Protein AF-A0AAV3HEE7-F1 (afdb_monomer_lite)

Organism: NCBI:txid1005554

pLDDT: mean 83.48, std 8.98, range [61.81, 94.62]

Secondary structure (DSSP, 8-state):
-HHHHHHHHHHHHHHHHHTS---------EEEEEEEEEE--STTPPEEEEEEEEEE-

Sequence (57 aa):
MRKLYAAILSAAICLAVSGAPAWASEQQATLSAGYLHARTSAPGSDNLNGINVKYRY

Foldseek 3Di:
DVVVVVVVVVVVVVVVVVPDDPDPPPPPKDKDKDWDWDDDPDPPDDIDIDMDIDIDD

Radius of gyration: 28.49 Å; chains: 1; bounding box: 57×14×75 Å

Structure (mmCIF, N/CA/C/O backbone):
data_AF-A0AAV3HEE7-F1
#
_entry.id   AF-A0AAV3HEE7-F1
#
loop_
_atom_site.group_PDB
_atom_site.id
_atom_site.type_symbol
_atom_site.label_atom_id
_atom_site.label_alt_id
_atom_site.label_comp_id
_atom_site.label_asym_id
_atom_site.label_entity_id
_atom_site.label_seq_id
_atom_site.pdbx_PDB_ins_code
_atom_site.Cartn_x
_atom_site.Cartn_y
_atom_site.Cartn_z
_atom_site.occupancy
_atom_site.B_iso_or_equiv
_atom_site.auth_seq_id
_atom_site.auth_comp_id
_atom_site.auth_asym_id
_atom_site.auth_atom_id
_atom_site.pdbx_PDB_model_num
ATOM 1 N N . MET A 1 1 ? -28.252 2.196 44.078 1.00 70.69 1 MET A N 1
ATOM 2 C CA . MET A 1 1 ? -27.087 1.278 44.041 1.00 70.69 1 MET A CA 1
ATOM 3 C C . MET A 1 1 ? -26.871 0.587 42.686 1.00 70.69 1 MET A C 1
ATOM 5 O O . MET A 1 1 ? -25.770 0.683 42.172 1.00 70.69 1 MET A O 1
ATOM 9 N N . ARG A 1 2 ? -27.877 -0.041 42.045 1.00 77.44 2 ARG A N 1
ATOM 10 C CA . ARG A 1 2 ? -27.699 -0.747 40.745 1.00 77.44 2 ARG A CA 1
ATOM 11 C C . ARG A 1 2 ? -27.251 0.135 39.563 1.00 77.44 2 ARG A C 1
ATOM 13 O O . ARG A 1 2 ? -26.418 -0.282 38.772 1.00 77.44 2 ARG A O 1
ATOM 20 N N . LYS A 1 3 ? -27.767 1.3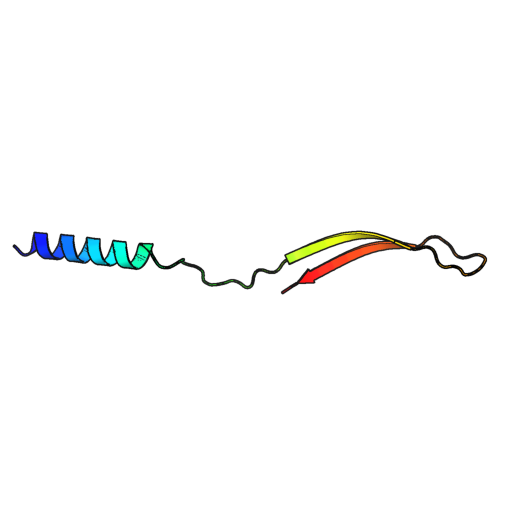67 39.469 1.00 80.62 3 LYS A N 1
ATOM 21 C CA . LYS A 1 3 ? -27.442 2.311 38.379 1.00 80.62 3 LYS A CA 1
ATOM 22 C C . LYS A 1 3 ? -25.977 2.777 38.398 1.00 80.62 3 LYS A C 1
ATOM 24 O O . LYS A 1 3 ? -25.391 2.978 37.345 1.00 80.62 3 LYS A O 1
ATOM 29 N N . LEU A 1 4 ? -25.390 2.899 39.593 1.00 88.12 4 LEU A N 1
ATOM 30 C CA . LEU A 1 4 ? -23.995 3.308 39.773 1.00 88.12 4 LEU A CA 1
ATOM 31 C C . LEU A 1 4 ? -23.030 2.205 39.320 1.00 88.12 4 LEU A C 1
ATOM 33 O O . LEU A 1 4 ? -22.087 2.478 38.591 1.00 88.12 4 LEU A O 1
ATOM 37 N N . TYR A 1 5 ? -23.320 0.954 39.685 1.00 87.00 5 TYR A N 1
ATOM 38 C CA . TYR A 1 5 ? -22.542 -0.203 39.237 1.00 87.00 5 TYR A CA 1
ATOM 39 C C . TYR A 1 5 ? -22.524 -0.336 37.710 1.00 87.00 5 TYR A C 1
ATOM 41 O O . TYR A 1 5 ? -21.465 -0.557 37.133 1.00 87.00 5 TYR A O 1
ATOM 49 N N . ALA A 1 6 ? -23.672 -0.145 37.053 1.00 89.75 6 ALA A N 1
ATOM 50 C CA . ALA A 1 6 ? -23.760 -0.184 35.594 1.00 89.75 6 ALA A CA 1
ATOM 51 C C . ALA A 1 6 ? -22.919 0.920 34.925 1.00 89.75 6 ALA A C 1
ATOM 53 O O . ALA A 1 6 ? -22.229 0.653 33.946 1.00 89.75 6 ALA A O 1
ATOM 54 N N . ALA A 1 7 ? -22.931 2.138 35.479 1.00 91.94 7 ALA A N 1
ATOM 55 C CA . ALA A 1 7 ? -22.136 3.251 34.963 1.00 91.94 7 ALA A CA 1
ATOM 56 C C . ALA A 1 7 ? 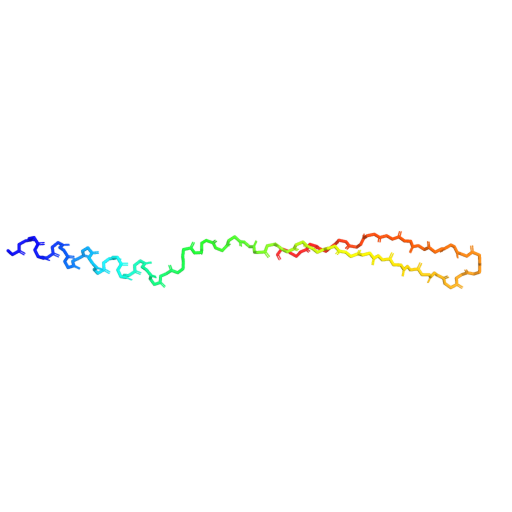-20.625 3.003 35.107 1.00 91.94 7 ALA A C 1
ATOM 58 O O . ALA A 1 7 ? -19.873 3.226 34.162 1.00 91.94 7 ALA A O 1
ATOM 59 N N . ILE A 1 8 ? -20.188 2.486 36.260 1.00 92.69 8 ILE A N 1
ATOM 60 C CA . ILE A 1 8 ? -18.778 2.149 36.512 1.00 92.69 8 ILE A CA 1
ATOM 61 C C . ILE A 1 8 ? -18.316 1.030 35.575 1.00 92.69 8 ILE A C 1
ATOM 63 O O . ILE A 1 8 ? -17.249 1.135 34.976 1.00 92.69 8 ILE A O 1
ATOM 67 N N . LEU A 1 9 ? -19.130 -0.015 35.404 1.00 91.38 9 LEU A N 1
ATOM 68 C CA . LEU A 1 9 ? -18.812 -1.128 34.512 1.00 91.38 9 LEU A CA 1
ATOM 69 C C . LEU A 1 9 ? -18.713 -0.663 33.052 1.00 91.38 9 LEU A C 1
ATOM 71 O O . LEU A 1 9 ? -17.763 -1.012 32.359 1.00 91.38 9 LEU A O 1
ATOM 75 N N . SER A 1 10 ? -19.647 0.181 32.604 1.00 92.00 10 SER A N 1
ATOM 76 C CA . SER A 1 10 ? -19.617 0.764 31.260 1.00 92.00 10 SER A CA 1
ATOM 77 C C . SER A 1 10 ? -18.368 1.617 31.039 1.00 92.00 10 SER A C 1
ATOM 79 O O . SER A 1 10 ? -17.718 1.482 30.007 1.00 92.00 10 SER A O 1
ATOM 81 N N . ALA A 1 11 ? -18.008 2.470 32.001 1.00 91.50 11 ALA A N 1
ATOM 82 C CA . ALA A 1 11 ? -16.815 3.307 31.908 1.00 91.50 11 ALA A CA 1
ATOM 83 C C . ALA A 1 11 ? -15.524 2.470 31.887 1.00 91.50 11 ALA A C 1
ATOM 85 O O . ALA A 1 11 ? -14.624 2.755 31.100 1.00 91.50 11 ALA A O 1
ATOM 86 N N . ALA A 1 12 ? -15.452 1.408 32.696 1.00 91.38 12 ALA A N 1
ATOM 87 C CA . ALA A 1 12 ? -14.319 0.485 32.715 1.00 91.38 12 ALA A CA 1
ATOM 88 C C . ALA A 1 12 ? -14.143 -0.251 31.374 1.00 91.38 12 ALA A C 1
ATOM 90 O O . ALA A 1 12 ? -13.020 -0.382 30.889 1.00 91.38 12 ALA A O 1
ATOM 91 N N . ILE A 1 13 ? -15.243 -0.673 30.742 1.00 89.81 13 ILE A N 1
ATOM 92 C CA . ILE A 1 13 ? -15.220 -1.302 29.412 1.00 89.81 13 ILE A CA 1
ATOM 93 C C . ILE A 1 13 ? -14.748 -0.302 28.348 1.00 89.81 13 ILE A C 1
ATOM 95 O O . ILE A 1 13 ? -13.880 -0.636 27.543 1.00 89.81 13 ILE A O 1
ATOM 99 N N . CYS A 1 14 ? -15.258 0.935 28.367 1.00 88.25 14 CYS A N 1
ATOM 100 C CA . CYS A 1 14 ? -14.825 1.982 27.437 1.00 88.25 14 CYS A CA 1
ATOM 101 C C . CYS A 1 14 ? -13.325 2.295 27.572 1.00 88.25 14 CYS A C 1
ATOM 103 O O . CYS A 1 14 ? -12.636 2.437 26.563 1.00 88.25 14 CYS A O 1
ATOM 105 N N . LEU A 1 15 ? -12.806 2.354 28.804 1.00 85.25 15 LEU A N 1
ATOM 106 C CA . LEU A 1 15 ? -11.376 2.548 29.064 1.00 85.25 15 LEU A CA 1
ATOM 107 C C . LEU A 1 15 ? -10.537 1.383 28.519 1.00 85.25 15 LEU A C 1
ATOM 109 O O . LEU A 1 15 ? -9.537 1.625 27.844 1.00 85.25 15 LEU A O 1
ATOM 113 N N . ALA A 1 16 ? -10.967 0.138 28.738 1.00 83.00 16 ALA A N 1
ATOM 114 C CA . ALA A 1 16 ? -10.265 -1.050 28.247 1.00 83.00 16 ALA A CA 1
ATOM 115 C C . ALA A 1 16 ? -10.221 -1.127 26.708 1.00 83.00 16 ALA A C 1
ATOM 117 O O . ALA A 1 16 ? -9.202 -1.512 26.141 1.00 83.00 16 ALA A O 1
ATOM 118 N N . VAL A 1 17 ? -11.297 -0.716 26.029 1.00 78.62 17 VAL A N 1
ATOM 119 C CA . VAL A 1 17 ? -11.376 -0.683 24.557 1.00 78.62 17 VAL A CA 1
ATOM 120 C C . VAL A 1 17 ? -10.551 0.459 23.957 1.00 78.62 17 VAL A C 1
ATOM 122 O O . VAL A 1 17 ? -9.992 0.302 22.876 1.00 78.62 17 VAL A O 1
ATOM 125 N N . SER A 1 18 ? -10.415 1.588 24.658 1.00 78.69 18 SER A N 1
ATOM 126 C CA . SER A 1 18 ? -9.669 2.753 24.153 1.00 78.69 18 SER A CA 1
ATOM 127 C C . SER A 1 18 ? -8.146 2.559 24.072 1.00 78.69 18 SER A C 1
ATOM 129 O O . SER A 1 18 ? -7.473 3.328 23.391 1.00 78.69 18 SER A O 1
ATOM 131 N N . GLY A 1 19 ? -7.601 1.543 24.754 1.00 70.50 19 GLY A N 1
ATOM 132 C CA . GLY A 1 19 ? -6.163 1.251 24.789 1.00 70.50 19 GLY A CA 1
ATOM 133 C C . GLY A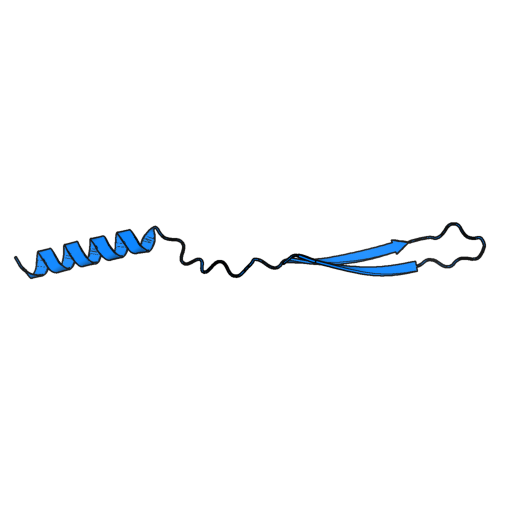 1 19 ? -5.676 0.257 23.730 1.00 70.50 19 GLY A C 1
ATOM 134 O O . GLY A 1 19 ? -4.469 0.123 23.539 1.00 70.50 19 GLY A O 1
ATOM 135 N N . ALA A 1 20 ? -6.583 -0.441 23.042 1.00 70.50 20 ALA A N 1
ATOM 136 C CA . ALA A 1 20 ? -6.219 -1.349 21.962 1.00 70.50 20 ALA A CA 1
ATOM 137 C C . ALA A 1 20 ? -6.273 -0.590 20.628 1.00 70.50 20 ALA A C 1
ATOM 139 O O . ALA A 1 20 ? -7.342 -0.090 20.268 1.00 70.50 20 ALA A O 1
ATOM 140 N N . PRO A 1 21 ? -5.172 -0.491 19.860 1.00 62.28 21 PRO A N 1
ATOM 141 C CA . PRO A 1 21 ? -5.286 -0.018 18.492 1.00 62.28 21 PRO A CA 1
ATOM 142 C C . PRO A 1 21 ? -6.245 -0.961 17.756 1.00 62.28 21 PRO A C 1
ATOM 144 O O . PRO A 1 21 ? -6.034 -2.173 17.739 1.00 62.28 21 PRO A O 1
ATOM 147 N N . ALA A 1 22 ? -7.302 -0.417 17.146 1.00 66.38 22 ALA A N 1
ATOM 148 C CA . ALA A 1 22 ? -8.246 -1.151 16.294 1.00 66.38 22 ALA A CA 1
ATOM 149 C C . ALA A 1 22 ? -7.601 -1.561 14.952 1.00 66.38 22 ALA A C 1
ATOM 151 O O . ALA A 1 22 ? -8.214 -1.494 13.890 1.00 66.38 22 ALA A O 1
ATOM 152 N N . TRP A 1 23 ? -6.319 -1.917 14.988 1.00 61.81 23 TRP A N 1
ATOM 153 C CA . TRP A 1 23 ? -5.544 -2.330 13.839 1.00 61.81 23 TRP A CA 1
ATOM 154 C C . TRP A 1 23 ? -5.792 -3.820 13.653 1.00 61.81 23 TRP A C 1
ATOM 156 O O . TRP A 1 23 ? -5.057 -4.669 14.151 1.00 61.81 23 TRP A O 1
ATOM 166 N N . ALA A 1 24 ? -6.823 -4.145 12.878 1.00 64.62 24 ALA A N 1
ATOM 167 C CA . ALA A 1 24 ? -6.626 -5.224 11.930 1.00 64.62 24 ALA A CA 1
ATOM 168 C C . ALA A 1 24 ? -5.472 -4.743 11.043 1.00 64.62 24 ALA A C 1
ATOM 170 O O . ALA A 1 24 ? -5.639 -3.802 10.274 1.00 64.62 24 ALA A O 1
ATOM 171 N N . SER A 1 25 ? -4.266 -5.262 11.276 1.00 64.31 25 SER A N 1
ATOM 172 C CA . SER A 1 25 ? -3.097 -4.936 10.466 1.00 64.31 25 SER A CA 1
ATOM 173 C C . SER A 1 25 ? -3.349 -5.459 9.056 1.00 64.31 25 SER A C 1
ATOM 175 O O . SER A 1 25 ? -2.926 -6.561 8.713 1.00 64.31 25 SER A O 1
ATOM 177 N N . GLU A 1 26 ? -4.058 -4.689 8.239 1.00 70.19 26 GLU A N 1
ATOM 178 C CA . GLU A 1 26 ? -3.984 -4.839 6.798 1.00 70.19 26 GLU A CA 1
ATOM 179 C C . GLU A 1 26 ? -2.521 -4.606 6.444 1.00 70.19 26 GLU A C 1
ATOM 181 O O . GLU A 1 26 ? -1.942 -3.566 6.767 1.00 70.19 26 GLU A O 1
ATOM 186 N N . GLN A 1 27 ? -1.888 -5.643 5.904 1.00 72.56 27 GLN A N 1
ATOM 187 C CA . GLN A 1 27 ? -0.474 -5.619 5.579 1.00 72.56 27 GLN A CA 1
ATOM 188 C C . GLN A 1 27 ? -0.188 -4.365 4.747 1.00 72.56 27 GLN A C 1
ATOM 190 O O . GLN A 1 27 ? -0.831 -4.136 3.721 1.00 72.56 27 GLN A O 1
ATOM 195 N N . GLN A 1 28 ? 0.698 -3.502 5.250 1.00 79.31 28 GLN A N 1
ATOM 196 C CA . GLN A 1 28 ? 0.870 -2.154 4.724 1.00 79.31 28 GLN A CA 1
ATOM 197 C C . GLN A 1 28 ? 1.652 -2.211 3.409 1.00 79.31 28 GLN A C 1
ATOM 199 O O . GLN A 1 28 ? 2.867 -2.009 3.362 1.00 79.31 28 GLN A O 1
ATOM 204 N N . ALA A 1 29 ? 0.941 -2.516 2.327 1.00 84.12 29 ALA A N 1
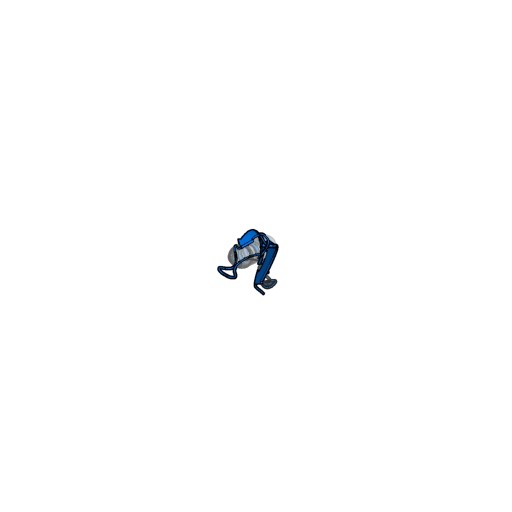ATOM 205 C CA . ALA A 1 29 ? 1.538 -2.614 1.014 1.00 84.12 29 ALA A CA 1
ATOM 206 C C . ALA A 1 29 ? 1.987 -1.225 0.546 1.00 84.12 29 ALA A C 1
ATOM 208 O O . ALA A 1 29 ? 1.208 -0.271 0.520 1.00 84.12 29 ALA A O 1
ATOM 209 N N . THR A 1 30 ? 3.253 -1.101 0.164 1.00 88.69 30 THR A N 1
ATOM 210 C CA . THR A 1 30 ? 3.820 0.149 -0.345 1.00 88.69 30 THR A CA 1
ATOM 211 C C . THR A 1 30 ? 4.126 0.003 -1.828 1.00 88.69 30 THR A C 1
ATOM 213 O O . THR A 1 30 ? 4.897 -0.872 -2.229 1.00 88.69 30 THR A O 1
ATOM 216 N N . LEU A 1 31 ? 3.547 0.889 -2.639 1.00 92.06 31 LEU A N 1
ATOM 217 C CA . LEU A 1 31 ? 3.852 1.022 -4.061 1.00 92.06 31 LEU A CA 1
ATOM 218 C C . LEU A 1 31 ? 4.728 2.261 -4.283 1.00 92.06 31 LEU A C 1
ATOM 220 O O . LEU A 1 31 ? 4.360 3.366 -3.895 1.00 92.06 31 LEU A O 1
ATOM 224 N N . SER A 1 32 ? 5.882 2.082 -4.921 1.00 92.06 32 SER A N 1
ATOM 225 C CA . SER A 1 32 ? 6.800 3.168 -5.285 1.00 92.06 32 SER A CA 1
ATOM 226 C C . SER A 1 32 ? 7.111 3.110 -6.776 1.00 92.06 32 SER A C 1
ATOM 228 O O . SER A 1 32 ? 7.305 2.026 -7.320 1.00 92.06 32 SER A O 1
ATOM 230 N N . ALA A 1 33 ? 7.181 4.264 -7.438 1.00 93.31 33 ALA A N 1
ATOM 231 C CA . ALA A 1 33 ? 7.584 4.379 -8.834 1.00 93.31 33 ALA A CA 1
ATOM 232 C C . ALA A 1 33 ? 8.690 5.432 -8.994 1.00 93.31 33 ALA A C 1
ATOM 234 O O . ALA A 1 33 ? 8.678 6.453 -8.307 1.00 93.31 33 ALA A O 1
ATOM 235 N N . GLY A 1 34 ? 9.635 5.195 -9.906 1.00 92.88 34 GLY A N 1
ATOM 236 C CA . GLY A 1 34 ? 10.704 6.137 -10.246 1.00 92.88 34 GLY A CA 1
ATOM 237 C C . GLY A 1 34 ? 11.113 6.042 -11.715 1.00 92.88 34 GLY A C 1
ATOM 238 O O . GLY A 1 34 ? 10.977 4.984 -12.326 1.00 92.88 34 GLY A O 1
ATOM 239 N N . TYR A 1 35 ? 11.605 7.142 -12.289 1.00 90.56 35 TYR A N 1
ATOM 240 C CA . TYR A 1 35 ? 12.112 7.160 -13.663 1.00 90.56 35 TYR A CA 1
ATOM 241 C C . TYR A 1 35 ? 13.520 6.569 -13.713 1.00 90.56 35 TYR A C 1
ATOM 243 O O . TYR A 1 35 ? 14.355 6.856 -12.854 1.00 90.56 35 TYR A O 1
ATOM 251 N N . LEU A 1 36 ? 13.780 5.742 -14.714 1.00 88.31 36 LEU A N 1
ATOM 252 C CA . LEU A 1 36 ? 15.047 5.057 -14.898 1.00 88.31 36 LEU A CA 1
ATOM 253 C C . LEU A 1 36 ? 15.660 5.517 -16.217 1.00 88.31 36 LEU A C 1
ATOM 255 O O . LEU A 1 36 ? 15.014 5.472 -17.259 1.00 88.31 36 LEU A O 1
ATOM 259 N N . HIS A 1 37 ? 16.907 5.970 -16.145 1.00 88.56 37 HIS A N 1
ATOM 260 C CA . HIS A 1 37 ? 17.715 6.364 -17.290 1.00 88.56 37 HIS A CA 1
ATOM 261 C C . HIS A 1 37 ? 18.985 5.515 -17.274 1.00 88.56 37 HIS A C 1
ATOM 263 O O . HIS A 1 37 ? 19.841 5.687 -16.405 1.00 88.56 37 HIS A O 1
ATOM 269 N N . ALA A 1 38 ? 19.081 4.562 -18.195 1.00 83.75 38 ALA A N 1
ATOM 270 C CA . ALA A 1 38 ? 20.199 3.639 -18.301 1.00 83.75 38 ALA A CA 1
ATOM 271 C C . ALA A 1 38 ? 20.885 3.803 -19.658 1.00 83.75 38 ALA A C 1
ATOM 273 O O . ALA A 1 38 ? 20.259 3.701 -20.712 1.00 83.75 38 ALA A O 1
ATOM 274 N N . ARG A 1 39 ? 22.201 4.016 -19.626 1.00 81.88 39 ARG A N 1
ATOM 275 C CA . ARG A 1 39 ? 23.053 3.984 -20.813 1.00 81.88 39 ARG A CA 1
ATOM 276 C C . ARG A 1 39 ? 23.887 2.714 -20.784 1.00 81.88 39 ARG A C 1
ATOM 278 O O . ARG A 1 39 ? 24.568 2.442 -19.800 1.00 81.88 39 ARG A O 1
ATOM 285 N N . THR A 1 40 ? 23.848 1.961 -21.872 1.00 78.81 40 THR A N 1
ATOM 286 C CA . THR A 1 40 ? 24.715 0.795 -22.082 1.00 78.81 40 THR A CA 1
ATOM 287 C C . THR A 1 40 ? 25.987 1.224 -22.808 1.00 78.81 40 THR A C 1
ATOM 289 O O . THR A 1 40 ? 25.973 2.114 -23.656 1.00 78.81 40 THR A O 1
ATOM 292 N N . SER A 1 41 ? 27.108 0.615 -22.427 1.00 83.12 41 SER A N 1
ATOM 293 C CA . SER A 1 41 ? 28.449 0.948 -22.919 1.00 83.12 41 SER A CA 1
ATOM 294 C C . SER A 1 41 ? 28.751 0.382 -24.312 1.00 83.12 41 SER A C 1
ATOM 296 O O . SER A 1 41 ? 29.865 0.551 -24.804 1.00 83.12 41 SER A O 1
ATOM 298 N N . ALA A 1 42 ? 27.798 -0.310 -24.941 1.00 84.56 42 ALA A N 1
ATOM 299 C CA . ALA A 1 42 ? 27.982 -0.870 -26.272 1.00 84.56 42 ALA A CA 1
ATOM 300 C C . ALA A 1 42 ? 28.024 0.245 -27.343 1.00 84.56 42 ALA A C 1
ATOM 302 O O . ALA A 1 42 ? 27.161 1.130 -27.339 1.00 84.56 42 ALA A O 1
ATOM 303 N N . PRO A 1 43 ? 29.004 0.225 -28.268 1.00 80.38 43 PRO A N 1
ATOM 304 C CA . PRO A 1 43 ? 29.092 1.213 -29.338 1.00 80.38 43 PRO A CA 1
ATOM 305 C C . PRO A 1 43 ? 27.846 1.141 -30.231 1.00 80.38 43 PRO A C 1
ATOM 307 O O . PRO A 1 43 ? 27.493 0.077 -30.730 1.00 80.38 43 PRO A O 1
ATOM 310 N N . GLY A 1 44 ? 27.178 2.285 -30.407 1.00 76.81 44 GLY A N 1
ATOM 311 C CA . GLY A 1 44 ? 25.923 2.395 -31.157 1.00 76.81 44 GLY A CA 1
ATOM 312 C C . GLY A 1 44 ? 24.654 2.149 -30.339 1.00 76.81 44 GLY A C 1
ATOM 313 O O . GLY A 1 44 ? 23.577 2.110 -30.922 1.00 76.81 44 GLY A O 1
ATOM 314 N N . SER A 1 45 ? 24.749 1.979 -29.016 1.00 76.19 45 SER A N 1
ATOM 315 C CA . SER A 1 45 ? 23.559 1.737 -28.209 1.00 76.19 45 SER A CA 1
ATOM 316 C C . SER A 1 45 ? 22.828 3.014 -27.806 1.00 76.19 45 SER A C 1
ATOM 318 O O . SER A 1 45 ? 23.417 3.952 -27.265 1.00 76.19 45 SER A O 1
ATOM 320 N N . ASP A 1 46 ? 21.512 2.982 -27.985 1.00 82.69 46 ASP A N 1
ATOM 321 C CA . ASP A 1 46 ? 20.596 4.036 -27.573 1.00 82.69 46 ASP A CA 1
ATOM 322 C C . ASP A 1 46 ? 20.444 4.124 -26.050 1.00 82.69 46 ASP A C 1
ATOM 324 O O . ASP A 1 46 ? 20.775 3.206 -25.289 1.00 82.69 46 ASP A O 1
ATOM 328 N N . ASN A 1 47 ? 19.914 5.260 -25.600 1.00 83.62 47 ASN A N 1
ATOM 329 C CA . ASN A 1 47 ? 19.644 5.510 -24.196 1.00 83.62 47 ASN A CA 1
ATOM 330 C C . ASN A 1 47 ? 18.319 4.863 -23.766 1.00 83.62 47 ASN A C 1
ATOM 332 O O . ASN A 1 47 ? 17.253 5.259 -24.240 1.00 83.62 47 ASN A O 1
ATOM 336 N N . LEU A 1 48 ? 18.365 3.916 -22.826 1.00 83.19 48 LEU A N 1
ATOM 337 C CA . LEU A 1 48 ? 17.163 3.281 -22.296 1.00 83.19 48 LEU A CA 1
ATOM 338 C C . LEU A 1 48 ? 16.514 4.176 -21.241 1.00 83.19 48 LEU A C 1
ATOM 340 O O . LEU A 1 48 ? 17.093 4.455 -20.192 1.00 83.19 48 LEU A O 1
ATOM 344 N N . ASN A 1 49 ? 15.278 4.585 -21.511 1.00 89.62 49 ASN A N 1
ATOM 345 C CA . ASN A 1 49 ? 14.414 5.234 -20.536 1.00 89.62 49 ASN A CA 1
ATOM 346 C C . ASN A 1 49 ? 13.310 4.262 -20.105 1.00 89.62 49 ASN A C 1
ATOM 348 O O . ASN A 1 49 ? 12.772 3.527 -20.932 1.00 89.62 49 ASN A O 1
ATOM 352 N N . GLY A 1 50 ? 12.950 4.265 -18.824 1.00 89.94 50 GLY A N 1
ATOM 353 C CA . GLY A 1 50 ? 11.910 3.388 -18.291 1.00 89.94 50 GLY A CA 1
ATOM 354 C C . GLY A 1 50 ? 11.320 3.882 -16.976 1.00 89.94 50 GLY A C 1
ATOM 355 O O . GLY A 1 50 ? 11.762 4.879 -16.411 1.00 89.94 50 GLY A O 1
ATOM 356 N N . ILE A 1 51 ? 10.311 3.168 -16.476 1.00 93.00 51 ILE A N 1
ATOM 357 C CA . ILE A 1 51 ? 9.705 3.407 -15.163 1.00 93.00 51 ILE A CA 1
ATOM 358 C C . ILE A 1 51 ? 9.954 2.169 -14.313 1.00 93.00 51 ILE A C 1
ATOM 360 O O . ILE A 1 51 ? 9.576 1.060 -14.684 1.00 93.00 51 ILE A O 1
ATOM 364 N N . ASN A 1 52 ? 10.583 2.358 -13.162 1.00 91.81 52 ASN A N 1
ATOM 365 C CA . ASN A 1 52 ? 10.791 1.305 -12.189 1.00 91.81 52 ASN A CA 1
ATOM 366 C C . ASN A 1 52 ? 9.701 1.367 -11.122 1.00 91.81 52 ASN A C 1
ATOM 368 O O . ASN A 1 52 ? 9.660 2.319 -10.341 1.00 91.81 52 ASN A O 1
ATOM 372 N N . VAL A 1 53 ? 8.870 0.330 -11.061 1.00 93.69 53 VAL A N 1
ATOM 373 C CA . VAL A 1 53 ? 7.809 0.17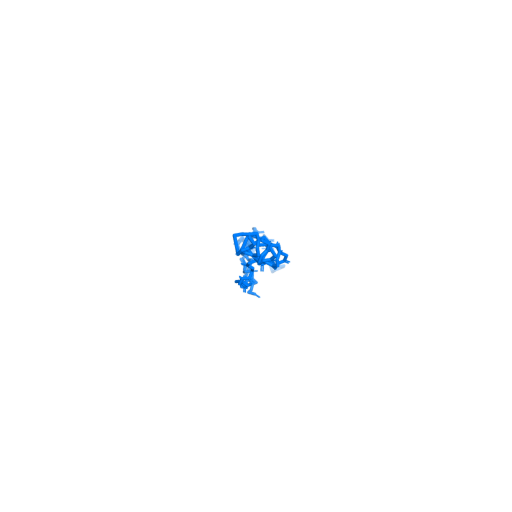9 -10.062 1.00 93.69 53 VAL A CA 1
ATOM 374 C C . VAL A 1 53 ? 8.225 -0.889 -9.054 1.00 93.69 53 VAL A C 1
ATOM 376 O O . VAL A 1 53 ? 8.587 -2.000 -9.433 1.00 93.69 53 VAL A O 1
ATOM 379 N N . LYS A 1 54 ? 8.196 -0.553 -7.764 1.00 94.62 54 LYS A N 1
ATOM 380 C CA . LYS A 1 54 ? 8.469 -1.466 -6.652 1.00 94.62 54 LYS A CA 1
ATOM 381 C C . LYS A 1 54 ? 7.201 -1.657 -5.843 1.00 94.62 54 LYS A C 1
ATOM 383 O O . LYS A 1 54 ? 6.614 -0.685 -5.371 1.00 94.62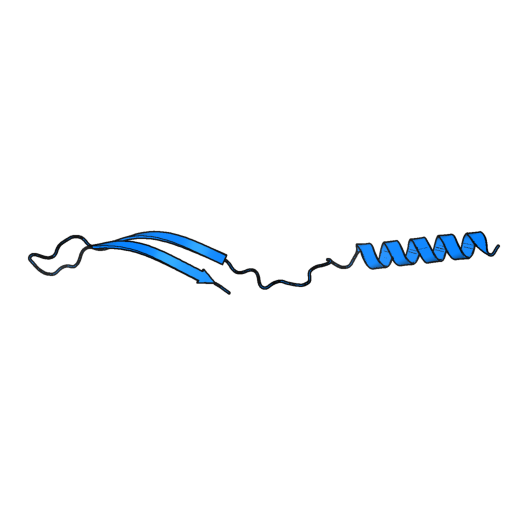 54 LYS A O 1
ATOM 388 N N . TYR A 1 55 ? 6.830 -2.914 -5.662 1.00 92.69 55 TYR A N 1
ATOM 389 C CA . TYR A 1 55 ? 5.757 -3.321 -4.775 1.00 92.69 55 TYR A CA 1
ATOM 390 C C . TYR A 1 55 ? 6.363 -4.029 -3.569 1.00 92.69 55 TYR A C 1
ATOM 392 O O . TYR A 1 55 ? 7.165 -4.952 -3.724 1.00 92.69 55 TYR A O 1
ATOM 400 N N . ARG A 1 56 ? 6.007 -3.570 -2.373 1.00 90.12 56 ARG A N 1
ATOM 401 C CA . ARG A 1 56 ? 6.361 -4.218 -1.114 1.00 90.12 56 ARG A CA 1
ATOM 402 C C . ARG A 1 56 ? 5.060 -4.609 -0.439 1.00 90.12 56 ARG A C 1
ATOM 404 O O . ARG A 1 56 ? 4.281 -3.717 -0.126 1.00 90.12 56 ARG A O 1
ATOM 411 N N . TYR A 1 57 ? 4.836 -5.908 -0.286 1.00 87.00 57 TYR A N 1
ATOM 412 C CA . TYR A 1 57 ? 3.759 -6.453 0.531 1.00 87.00 57 TYR A CA 1
ATOM 413 C C . TYR A 1 57 ? 4.271 -6.601 1.957 1.00 87.00 57 TYR A C 1
ATOM 415 O O . TYR A 1 57 ? 5.422 -7.066 2.122 1.00 87.00 57 TYR A O 1
#

InterPro domains:
  IPR000758 Virulence-related outer membrane protein [PF06316] (1-57)